Protein AF-A0A2E7CS23-F1 (afdb_monomer_lite)

Structure (mmCIF, N/CA/C/O backbone):
data_AF-A0A2E7CS23-F1
#
_entry.id   AF-A0A2E7CS23-F1
#
loop_
_atom_site.group_PDB
_atom_site.id
_atom_site.type_symbol
_atom_site.label_atom_id
_atom_site.label_alt_id
_atom_site.label_comp_id
_atom_site.label_asym_id
_atom_site.label_entity_id
_atom_site.label_seq_id
_atom_site.pdbx_PDB_ins_code
_atom_site.Cartn_x
_atom_site.Cartn_y
_atom_site.Cartn_z
_atom_site.occupancy
_atom_site.B_iso_or_equiv
_atom_site.auth_seq_id
_atom_site.auth_comp_id
_atom_site.auth_asym_id
_atom_site.auth_atom_id
_atom_site.pdbx_PDB_model_num
ATOM 1 N N . MET A 1 1 ? 6.914 17.400 -15.290 1.00 55.84 1 MET A N 1
ATOM 2 C CA . MET A 1 1 ? 5.906 16.873 -14.350 1.00 55.84 1 MET A CA 1
ATOM 3 C C . MET A 1 1 ? 5.460 18.010 -13.466 1.00 55.84 1 MET A C 1
ATOM 5 O O . MET A 1 1 ? 6.309 18.648 -12.846 1.00 55.84 1 MET A O 1
ATOM 9 N N . ASN A 1 2 ? 4.172 18.332 -13.507 1.00 60.50 2 ASN A N 1
ATOM 10 C CA . ASN A 1 2 ? 3.623 19.444 -12.742 1.00 60.50 2 ASN A CA 1
ATOM 11 C C . ASN A 1 2 ? 3.568 19.023 -11.264 1.00 60.50 2 ASN A C 1
ATOM 13 O O . ASN A 1 2 ? 3.254 17.871 -10.975 1.00 60.50 2 ASN A O 1
ATOM 17 N N . LYS A 1 3 ? 3.905 19.903 -10.311 1.00 64.38 3 LYS A N 1
ATOM 18 C CA . LYS A 1 3 ? 3.947 19.525 -8.878 1.00 64.38 3 LYS A CA 1
ATOM 19 C C . LYS A 1 3 ? 2.614 18.949 -8.373 1.00 64.38 3 LYS A C 1
ATOM 21 O O . LYS A 1 3 ? 2.632 18.115 -7.473 1.00 64.38 3 LYS A O 1
ATOM 26 N N . ASN A 1 4 ? 1.507 19.353 -8.993 1.00 82.12 4 ASN A N 1
ATOM 27 C CA . ASN A 1 4 ? 0.164 18.881 -8.668 1.00 82.12 4 ASN A CA 1
ATOM 28 C C . ASN A 1 4 ? -0.013 17.392 -9.011 1.00 82.12 4 ASN A C 1
ATOM 30 O O . ASN A 1 4 ? -0.439 16.635 -8.155 1.00 82.12 4 ASN A O 1
ATOM 34 N N . GLU A 1 5 ? 0.479 16.927 -10.166 1.00 89.44 5 GLU A N 1
ATOM 35 C CA . GLU A 1 5 ? 0.305 15.531 -10.611 1.00 89.44 5 GLU A CA 1
ATOM 36 C C . GLU A 1 5 ? 0.944 14.517 -9.649 1.00 89.44 5 GLU A C 1
ATOM 38 O O . GLU A 1 5 ? 0.385 13.458 -9.380 1.00 89.44 5 GLU A O 1
ATOM 43 N N . ILE A 1 6 ? 2.124 14.829 -9.097 1.00 89.75 6 ILE A N 1
ATOM 44 C CA . ILE A 1 6 ? 2.767 13.955 -8.100 1.00 89.75 6 ILE A CA 1
ATOM 45 C C . ILE A 1 6 ? 1.957 13.920 -6.806 1.00 89.75 6 ILE A C 1
ATOM 47 O O . ILE A 1 6 ? 1.894 12.878 -6.155 1.00 89.75 6 ILE A O 1
ATOM 51 N N . SER A 1 7 ? 1.404 15.064 -6.402 1.00 91.19 7 SER A N 1
ATOM 52 C CA . SER A 1 7 ? 0.582 15.160 -5.198 1.00 91.19 7 SER A CA 1
ATOM 53 C C . SER A 1 7 ? -0.677 14.314 -5.348 1.00 91.19 7 SER A C 1
ATOM 55 O O . SER A 1 7 ? -0.935 13.474 -4.491 1.00 91.19 7 SER A O 1
ATOM 57 N N . ASP A 1 8 ? -1.367 14.448 -6.480 1.00 95.00 8 ASP A N 1
ATOM 58 C CA . ASP A 1 8 ? -2.601 13.720 -6.783 1.00 95.00 8 ASP A CA 1
ATOM 59 C C . ASP A 1 8 ? -2.363 12.202 -6.784 1.00 95.00 8 ASP A C 1
ATOM 61 O O . ASP A 1 8 ? -3.127 11.431 -6.207 1.00 95.00 8 ASP A O 1
ATOM 65 N N . LEU A 1 9 ? -1.243 11.752 -7.363 1.00 93.88 9 LEU A N 1
ATOM 66 C CA . LEU A 1 9 ? -0.870 10.336 -7.351 1.00 93.88 9 LEU A CA 1
ATOM 67 C C . LEU A 1 9 ? -0.541 9.825 -5.942 1.00 93.88 9 LEU A C 1
ATOM 69 O O . LEU A 1 9 ? -0.858 8.683 -5.614 1.00 93.88 9 LEU A O 1
ATOM 73 N N . LYS A 1 10 ? 0.100 10.643 -5.100 1.00 91.56 10 LYS A N 1
ATOM 74 C CA . LYS A 1 10 ? 0.380 10.270 -3.704 1.00 91.56 10 LYS A CA 1
ATOM 75 C C . LYS A 1 10 ? -0.898 10.165 -2.883 1.00 91.56 10 LYS A C 1
ATOM 77 O O . LYS A 1 10 ? -1.012 9.245 -2.078 1.00 91.56 10 LYS A O 1
ATOM 82 N N . GLU A 1 11 ? -1.838 11.077 -3.098 1.00 94.50 11 GLU A N 1
ATOM 83 C CA . GLU A 1 11 ? -3.147 11.044 -2.454 1.00 94.50 11 GLU A CA 1
ATOM 84 C C . GLU A 1 11 ? -3.937 9.809 -2.892 1.00 94.50 11 GLU A C 1
ATOM 86 O O . GLU A 1 11 ? -4.393 9.050 -2.044 1.00 94.50 11 GLU A O 1
ATOM 91 N N . ALA A 1 12 ? -3.971 9.505 -4.192 1.00 95.75 12 ALA A N 1
ATOM 92 C CA . ALA A 1 12 ? -4.608 8.291 -4.703 1.00 95.75 12 ALA A CA 1
ATOM 93 C C . ALA A 1 12 ? -4.012 7.005 -4.097 1.00 95.75 12 ALA A C 1
ATOM 95 O O . ALA A 1 12 ? -4.745 6.084 -3.739 1.00 95.75 12 ALA A O 1
ATOM 96 N N . ILE A 1 13 ? -2.684 6.936 -3.931 1.00 94.75 13 ILE A N 1
ATOM 97 C CA . ILE A 1 13 ? -2.031 5.810 -3.243 1.00 94.75 13 ILE A CA 1
ATOM 98 C C . ILE A 1 13 ? -2.508 5.708 -1.790 1.00 94.75 13 ILE A C 1
ATOM 100 O O . ILE A 1 13 ? -2.788 4.607 -1.318 1.00 94.75 13 ILE A O 1
ATOM 104 N N . PHE A 1 14 ? -2.601 6.834 -1.083 1.00 94.94 14 PHE A N 1
ATOM 105 C CA . PHE A 1 14 ? -3.042 6.865 0.307 1.00 94.94 14 PHE A CA 1
ATOM 106 C C . PHE A 1 14 ? -4.513 6.442 0.461 1.00 94.94 14 PHE A C 1
ATOM 108 O O . PHE A 1 14 ? -4.832 5.641 1.341 1.00 94.94 14 PHE A O 1
ATOM 115 N N . GLU A 1 15 ? -5.403 6.904 -0.421 1.00 97.31 15 GLU A N 1
ATOM 116 C CA . GLU A 1 15 ? -6.807 6.472 -0.445 1.00 97.31 15 GLU A CA 1
ATOM 117 C C . GLU A 1 15 ? -6.937 4.965 -0.698 1.00 97.31 15 GLU A C 1
ATOM 119 O O . GLU A 1 15 ? -7.626 4.278 0.056 1.00 97.31 15 GLU A O 1
ATOM 124 N N . ASN A 1 16 ? -6.193 4.422 -1.666 1.00 97.06 16 ASN A N 1
ATOM 125 C CA . ASN A 1 16 ? -6.180 2.981 -1.934 1.00 97.06 16 ASN A CA 1
ATOM 126 C C . ASN A 1 16 ? -5.714 2.172 -0.713 1.00 97.06 16 ASN A C 1
ATOM 128 O O . ASN A 1 16 ? -6.233 1.094 -0.430 1.00 97.06 16 ASN A O 1
ATOM 132 N N . GLN A 1 17 ? -4.730 2.678 0.035 1.00 97.25 17 GLN A N 1
ATOM 133 C CA . GLN A 1 17 ? -4.251 2.023 1.255 1.00 97.25 17 GLN A CA 1
ATOM 134 C C . GLN A 1 17 ? -5.326 1.993 2.346 1.00 97.25 17 GLN A C 1
ATOM 136 O O . GLN A 1 17 ? -5.515 0.956 2.989 1.00 97.25 17 GLN A O 1
ATOM 141 N N . LYS A 1 18 ? -6.061 3.097 2.527 1.00 97.38 18 LYS A N 1
ATOM 142 C CA . LYS A 1 18 ? -7.214 3.140 3.436 1.00 97.38 18 LYS A CA 1
ATOM 143 C C . LYS A 1 18 ? -8.304 2.165 3.002 1.00 97.38 18 LYS A C 1
ATOM 145 O O . LYS A 1 18 ? -8.833 1.448 3.849 1.00 97.38 18 LYS A O 1
ATOM 150 N N . GLU A 1 19 ? -8.600 2.097 1.706 1.00 97.75 19 GLU A N 1
ATOM 151 C CA . GLU A 1 19 ? -9.595 1.175 1.154 1.00 97.75 19 GLU A CA 1
ATOM 152 C C . GLU A 1 19 ? -9.222 -0.289 1.425 1.00 97.75 19 GLU A C 1
ATOM 154 O O . GLU A 1 19 ? -10.047 -1.058 1.914 1.00 97.75 19 GLU A O 1
ATOM 159 N N . VAL A 1 20 ? -7.961 -0.675 1.199 1.00 97.50 20 VAL A N 1
ATOM 160 C CA . VAL A 1 20 ? -7.473 -2.034 1.491 1.00 97.50 20 VAL A CA 1
ATOM 161 C C . VAL A 1 20 ? -7.661 -2.387 2.965 1.00 97.50 20 VAL A C 1
ATOM 163 O O . VAL A 1 20 ? -8.164 -3.468 3.274 1.00 97.50 20 VAL A O 1
ATOM 166 N N . ILE A 1 21 ? -7.291 -1.488 3.881 1.00 97.31 21 ILE A N 1
ATOM 167 C CA . ILE A 1 21 ? -7.482 -1.728 5.316 1.00 97.31 21 ILE A CA 1
ATOM 168 C C . ILE A 1 21 ? -8.973 -1.843 5.643 1.00 97.31 21 ILE A C 1
ATOM 170 O O . ILE A 1 21 ? -9.366 -2.789 6.323 1.00 97.31 21 ILE A O 1
ATOM 174 N N . GLY A 1 22 ? -9.811 -0.942 5.124 1.00 96.88 22 GLY A N 1
ATOM 175 C CA . GLY A 1 22 ? -11.262 -0.990 5.318 1.00 96.88 22 GLY A CA 1
ATOM 176 C C . GLY A 1 22 ? -11.877 -2.309 4.843 1.00 96.88 22 GLY A C 1
ATOM 177 O O . GLY A 1 22 ? -12.656 -2.929 5.569 1.00 96.88 22 GLY A O 1
ATOM 178 N N . ASN A 1 23 ? -11.457 -2.797 3.676 1.00 97.62 23 ASN A N 1
ATOM 179 C CA . ASN A 1 23 ? -11.895 -4.080 3.130 1.00 97.62 23 ASN A CA 1
ATOM 180 C C . ASN A 1 23 ? -11.480 -5.256 4.029 1.00 97.62 23 ASN A C 1
ATOM 182 O O . ASN A 1 23 ? -12.288 -6.150 4.287 1.00 97.62 23 ASN A O 1
ATOM 186 N N . LEU A 1 24 ? -10.253 -5.248 4.562 1.00 97.31 24 LEU A N 1
ATOM 187 C CA . LEU A 1 24 ? -9.786 -6.277 5.499 1.00 97.31 24 LEU A CA 1
ATOM 188 C C . LEU A 1 24 ? -10.587 -6.272 6.806 1.00 97.31 24 LEU A C 1
ATOM 190 O O . LEU A 1 24 ? -11.017 -7.330 7.265 1.00 97.31 24 LEU A O 1
ATOM 194 N N . LEU A 1 25 ? -10.824 -5.094 7.389 1.00 97.06 25 LEU A N 1
ATOM 195 C CA . LEU A 1 25 ? -11.621 -4.959 8.611 1.00 97.06 25 LEU A CA 1
ATOM 196 C C . LEU A 1 25 ? -13.067 -5.422 8.391 1.00 97.06 25 LEU A C 1
ATOM 198 O O . LEU A 1 25 ? -13.616 -6.137 9.230 1.00 97.06 25 LEU A O 1
ATOM 202 N N . SER A 1 26 ? -13.650 -5.104 7.230 1.00 97.12 26 SER A N 1
ATOM 203 C CA . SER A 1 26 ? -14.991 -5.549 6.840 1.00 97.12 26 SER A CA 1
ATOM 204 C C . SER A 1 26 ? -15.102 -7.077 6.764 1.00 97.12 26 SER A C 1
ATOM 206 O O . SER A 1 26 ? -16.019 -7.656 7.350 1.00 97.12 26 SER A O 1
ATOM 208 N N . ILE A 1 27 ? -14.132 -7.752 6.131 1.00 98.19 27 ILE A N 1
ATOM 209 C CA . ILE A 1 27 ? -14.074 -9.225 6.058 1.00 98.19 27 ILE A CA 1
ATOM 210 C C . ILE A 1 27 ? -14.036 -9.846 7.461 1.00 98.19 27 ILE A C 1
ATOM 212 O O . ILE A 1 27 ? -14.6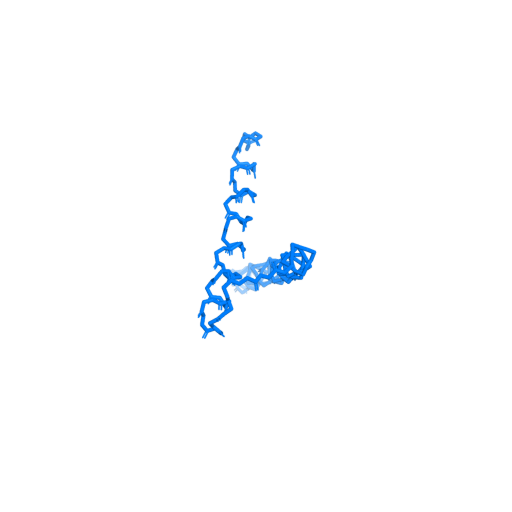91 -10.858 7.719 1.00 98.19 27 ILE A O 1
ATOM 216 N N . LEU A 1 28 ? -13.297 -9.220 8.377 1.00 97.44 28 LEU A N 1
ATOM 217 C CA . LEU A 1 28 ? -13.160 -9.662 9.764 1.00 97.44 28 LEU A CA 1
ATOM 218 C C . LEU A 1 28 ? -14.327 -9.232 10.665 1.00 97.44 28 LEU A C 1
ATOM 220 O O . LEU A 1 28 ? -14.346 -9.595 11.840 1.00 97.44 28 LEU A O 1
ATOM 224 N N . LYS A 1 29 ? -15.312 -8.499 10.126 1.00 97.12 29 LYS A N 1
ATOM 225 C CA . LYS A 1 29 ? -16.449 -7.930 10.867 1.00 97.12 29 LYS A CA 1
ATOM 226 C C . LYS A 1 29 ? -16.009 -7.039 12.037 1.00 97.12 29 LYS A C 1
ATOM 228 O O . LYS A 1 29 ? -16.643 -7.034 13.091 1.00 97.12 29 LYS A O 1
ATOM 233 N N . ILE A 1 30 ? -14.920 -6.298 11.847 1.00 96.38 30 ILE A N 1
ATOM 234 C CA . ILE A 1 30 ? -14.428 -5.292 12.790 1.00 96.38 30 ILE A CA 1
ATOM 235 C C . ILE A 1 30 ? -15.023 -3.946 12.374 1.00 96.38 30 ILE A C 1
ATOM 237 O O . ILE A 1 30 ? -14.714 -3.436 11.300 1.00 96.38 30 ILE A O 1
ATOM 241 N N . TYR A 1 31 ? -15.892 -3.391 13.217 1.00 89.12 31 TYR A N 1
ATOM 242 C CA . TYR A 1 31 ? -16.607 -2.136 12.938 1.00 89.12 31 TYR A CA 1
ATOM 243 C C . TYR A 1 31 ? -16.012 -0.926 13.660 1.00 89.12 31 TYR A C 1
ATOM 245 O O . TYR A 1 31 ? -16.306 0.208 13.297 1.00 89.12 31 TYR A O 1
ATOM 253 N N . GLU A 1 32 ? -15.171 -1.169 14.663 1.00 93.81 32 GLU A N 1
ATOM 254 C CA . GLU A 1 32 ? -14.483 -0.140 15.430 1.00 93.81 32 GLU A CA 1
ATOM 255 C C . GLU A 1 32 ? -13.044 -0.586 15.668 1.00 93.81 32 GLU A C 1
ATOM 257 O O . GLU A 1 32 ? -12.773 -1.757 15.947 1.00 93.81 32 GLU A O 1
ATOM 262 N N . ILE A 1 33 ? -12.118 0.349 15.501 1.00 95.50 33 ILE A N 1
ATOM 263 C CA . ILE A 1 33 ? -10.694 0.135 15.701 1.00 95.50 33 ILE A CA 1
ATOM 264 C C . ILE A 1 33 ? -10.103 1.403 16.301 1.00 95.50 33 ILE A C 1
ATOM 266 O O . ILE A 1 33 ? -10.498 2.513 15.945 1.00 95.50 33 ILE A O 1
ATOM 270 N N . GLU A 1 34 ? -9.149 1.233 17.206 1.00 97.62 34 GLU A N 1
ATOM 271 C CA . GLU A 1 34 ? -8.392 2.352 17.749 1.00 97.62 34 GLU A CA 1
ATOM 272 C C . GLU A 1 34 ? -7.644 3.078 16.624 1.00 97.62 34 GLU A C 1
ATOM 274 O O . GLU A 1 34 ? -7.002 2.450 15.775 1.00 97.62 34 GLU A O 1
ATOM 279 N N . GLU A 1 35 ? -7.699 4.411 16.632 1.00 95.88 35 GLU A N 1
ATOM 280 C CA . GLU A 1 35 ? -7.060 5.240 15.606 1.00 95.88 35 GLU A CA 1
ATOM 281 C C . GLU A 1 35 ? -5.560 4.940 15.496 1.00 95.88 35 GLU A C 1
ATOM 283 O O . GLU A 1 35 ? -5.043 4.772 14.393 1.00 95.88 35 GLU A O 1
ATOM 288 N N . GLU A 1 36 ? -4.867 4.784 16.628 1.00 97.88 36 GLU A N 1
ATOM 289 C CA . GLU A 1 36 ? -3.439 4.455 16.647 1.00 97.88 36 GLU A CA 1
ATOM 290 C C . GLU A 1 36 ? -3.150 3.130 15.925 1.00 97.88 36 GLU A C 1
ATOM 292 O O . GLU A 1 36 ? -2.197 3.032 15.145 1.00 97.88 36 GLU A O 1
ATOM 297 N N . LEU A 1 37 ? -3.994 2.115 16.127 1.00 97.44 37 LEU A N 1
ATOM 298 C CA . LEU A 1 37 ? -3.849 0.833 15.450 1.00 97.44 37 LEU A CA 1
ATOM 299 C C . LEU A 1 37 ? -4.075 0.980 13.939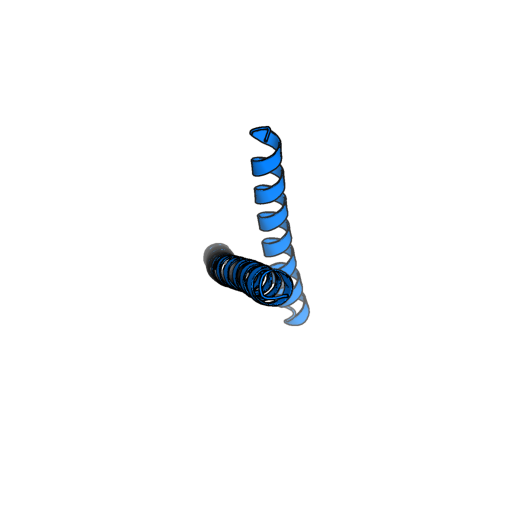 1.00 97.44 37 LEU A C 1
ATOM 301 O O . LEU A 1 37 ? -3.282 0.452 13.157 1.00 97.44 37 LEU A O 1
ATOM 305 N N . PHE A 1 38 ? -5.085 1.744 13.518 1.00 97.25 38 PHE A N 1
ATOM 306 C CA . PHE A 1 38 ? -5.333 2.027 12.102 1.00 97.25 38 PHE A CA 1
ATOM 307 C C . PHE A 1 3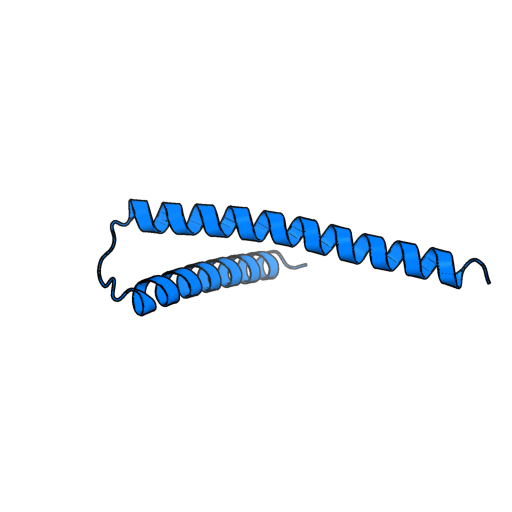8 ? -4.154 2.763 11.443 1.00 97.25 38 PHE A C 1
ATOM 309 O O . PHE A 1 38 ? -3.697 2.370 10.367 1.00 97.25 38 PHE A O 1
ATOM 316 N N . GLN A 1 39 ? -3.592 3.776 12.110 1.00 97.38 39 GLN A N 1
ATOM 317 C CA . GLN A 1 39 ? -2.414 4.498 11.617 1.00 97.38 39 GLN A CA 1
ATOM 318 C C . GLN A 1 39 ? -1.187 3.583 11.503 1.00 97.38 39 GLN A C 1
ATOM 320 O O . GLN A 1 39 ? -0.442 3.649 10.522 1.00 97.38 39 GLN A O 1
ATOM 325 N N . ARG A 1 40 ? -0.993 2.661 12.454 1.00 98.12 40 ARG A N 1
ATOM 326 C CA . ARG A 1 40 ? 0.076 1.653 12.370 1.00 98.12 40 ARG A CA 1
ATOM 327 C C . ARG A 1 40 ? -0.126 0.694 11.198 1.00 98.12 40 ARG A C 1
ATOM 329 O O . ARG A 1 40 ? 0.845 0.357 10.521 1.00 98.12 40 ARG A O 1
ATOM 336 N N . MET A 1 41 ? -1.363 0.275 10.926 1.00 97.62 41 MET A N 1
ATOM 337 C CA . MET A 1 41 ? -1.682 -0.540 9.747 1.00 97.62 41 MET A CA 1
ATOM 338 C C . MET A 1 41 ? -1.353 0.206 8.449 1.00 97.62 41 MET A C 1
ATOM 340 O O . MET A 1 41 ? -0.707 -0.368 7.569 1.00 97.62 41 MET A O 1
ATOM 344 N N . LEU A 1 42 ? -1.723 1.489 8.352 1.00 97.31 42 LEU A N 1
ATOM 345 C CA . LEU A 1 42 ? -1.376 2.344 7.213 1.00 97.31 42 LEU A CA 1
ATOM 346 C C . LEU A 1 42 ? 0.136 2.444 7.016 1.00 97.31 42 LEU A C 1
ATOM 348 O O . LEU A 1 42 ? 0.621 2.257 5.899 1.00 97.31 42 LEU A O 1
ATOM 352 N N . GLN A 1 43 ? 0.894 2.673 8.090 1.00 97.56 43 GLN A N 1
ATOM 353 C CA . GLN A 1 43 ? 2.352 2.751 8.010 1.00 97.56 43 GLN A CA 1
ATOM 354 C C . GLN A 1 43 ? 2.960 1.444 7.485 1.00 97.56 43 GLN A C 1
ATOM 356 O O . GLN A 1 43 ? 3.777 1.470 6.565 1.00 97.56 43 GLN A O 1
ATOM 361 N N . HIS A 1 44 ? 2.525 0.293 8.006 1.00 97.50 44 HIS A N 1
ATOM 362 C CA . HIS A 1 44 ? 3.006 -1.007 7.536 1.00 97.50 44 HIS A CA 1
ATOM 363 C C . HIS A 1 44 ? 2.681 -1.256 6.059 1.00 97.50 44 HIS A C 1
ATOM 365 O O . HIS A 1 44 ? 3.531 -1.754 5.314 1.00 97.50 44 HIS A O 1
ATOM 371 N N . LEU A 1 45 ? 1.476 -0.889 5.616 1.00 96.88 45 LEU A N 1
ATOM 372 C CA . LEU A 1 45 ? 1.077 -1.031 4.219 1.00 96.88 45 LEU A CA 1
ATOM 373 C C . LEU A 1 45 ? 1.865 -0.082 3.303 1.00 96.88 45 LEU A C 1
ATOM 375 O O . LEU A 1 45 ? 2.247 -0.471 2.196 1.00 96.88 45 LEU A O 1
ATOM 379 N N . SER A 1 46 ? 2.171 1.127 3.775 1.00 95.69 46 SER A N 1
ATOM 380 C CA . SER A 1 46 ? 3.027 2.088 3.074 1.00 95.69 46 SER A CA 1
ATOM 381 C C . SER A 1 46 ? 4.452 1.562 2.911 1.00 95.69 46 SER A C 1
ATOM 383 O O . SER A 1 46 ? 4.969 1.524 1.791 1.00 95.69 46 SER A O 1
ATOM 385 N N . ASP A 1 47 ? 5.057 1.045 3.982 1.00 96.38 47 ASP A N 1
ATOM 386 C CA . ASP A 1 47 ? 6.394 0.447 3.943 1.00 96.38 47 ASP A CA 1
ATOM 387 C C . ASP A 1 47 ? 6.456 -0.737 2.971 1.00 96.38 47 ASP A C 1
ATOM 389 O O . ASP A 1 47 ? 7.412 -0.878 2.200 1.00 96.38 47 ASP A O 1
ATOM 393 N N . TYR A 1 48 ? 5.428 -1.591 2.982 1.00 96.44 48 TYR A N 1
ATOM 394 C CA . TYR A 1 48 ? 5.327 -2.717 2.059 1.00 96.44 48 TYR A CA 1
ATOM 395 C C . TYR A 1 48 ? 5.186 -2.247 0.607 1.00 96.44 48 TYR A C 1
ATOM 397 O O . TYR A 1 48 ? 5.936 -2.695 -0.260 1.00 96.44 48 TYR A O 1
ATOM 405 N N . SER A 1 49 ? 4.298 -1.284 0.347 1.00 94.00 49 SER A N 1
ATOM 406 C 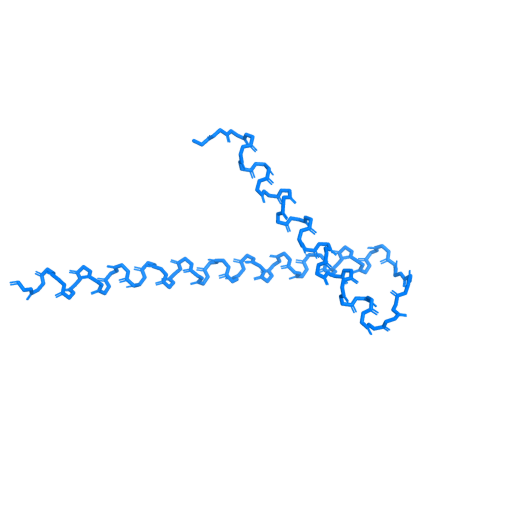CA . SER A 1 49 ? 4.084 -0.707 -0.988 1.00 94.00 49 SER A CA 1
ATOM 407 C C . SER A 1 49 ? 5.374 -0.112 -1.556 1.00 94.00 49 SER A C 1
ATOM 409 O O . SER A 1 49 ? 5.717 -0.349 -2.715 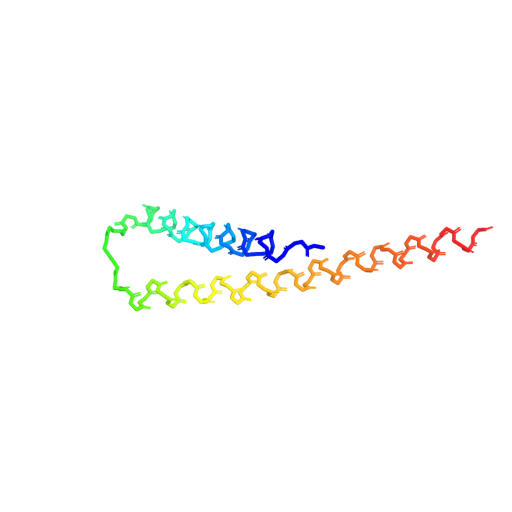1.00 94.00 49 SER A O 1
ATOM 411 N N . GLN A 1 50 ? 6.147 0.600 -0.730 1.00 94.31 50 GLN A N 1
ATOM 412 C CA . GLN A 1 50 ? 7.438 1.156 -1.135 1.00 94.31 50 GLN A CA 1
ATOM 413 C C . GLN A 1 50 ? 8.471 0.073 -1.455 1.00 94.31 50 GLN A C 1
ATOM 415 O O . GLN A 1 50 ? 9.218 0.211 -2.426 1.00 94.31 50 GLN A O 1
ATOM 420 N N . LYS A 1 51 ? 8.539 -1.000 -0.656 1.00 96.75 51 LYS A N 1
ATOM 421 C CA . LYS A 1 51 ? 9.433 -2.137 -0.931 1.00 96.75 51 LYS A CA 1
ATOM 422 C C . LYS A 1 51 ? 9.075 -2.797 -2.260 1.00 96.75 51 LYS A C 1
ATOM 424 O O . LYS A 1 51 ? 9.953 -2.966 -3.102 1.00 96.75 51 LYS A O 1
ATOM 429 N N . THR A 1 52 ? 7.795 -3.089 -2.476 1.00 96.12 52 THR A N 1
ATOM 430 C CA . THR A 1 52 ? 7.298 -3.693 -3.719 1.00 96.12 52 THR A CA 1
ATOM 431 C C . THR A 1 52 ? 7.570 -2.803 -4.927 1.00 96.12 52 THR A C 1
ATOM 433 O O . THR A 1 52 ? 8.049 -3.292 -5.945 1.00 96.12 52 THR A O 1
ATOM 436 N N . PHE A 1 53 ? 7.371 -1.487 -4.808 1.00 94.62 53 PHE A N 1
ATOM 437 C CA . PHE A 1 53 ? 7.695 -0.541 -5.876 1.00 94.62 53 PHE A CA 1
ATOM 438 C C . PHE A 1 53 ? 9.181 -0.576 -6.266 1.00 94.62 53 PHE A C 1
ATOM 440 O O . PHE A 1 53 ? 9.509 -0.611 -7.451 1.00 94.62 53 PHE A O 1
ATOM 447 N N . ARG A 1 54 ? 10.095 -0.611 -5.285 1.00 96.88 54 ARG A N 1
ATOM 448 C CA . ARG A 1 54 ? 11.541 -0.718 -5.561 1.00 96.88 54 ARG A CA 1
ATOM 449 C C . ARG A 1 54 ? 11.886 -2.022 -6.279 1.00 96.88 54 ARG A C 1
ATOM 451 O O . ARG A 1 54 ? 12.688 -1.996 -7.207 1.00 96.88 54 ARG A O 1
ATOM 458 N N . LEU A 1 55 ? 11.276 -3.137 -5.871 1.00 97.81 55 LEU A N 1
ATOM 459 C CA . LEU A 1 55 ? 11.463 -4.433 -6.528 1.00 97.81 55 LEU A CA 1
ATOM 460 C C . LEU A 1 55 ? 10.943 -4.416 -7.969 1.00 97.81 55 LEU A C 1
ATOM 462 O O . LEU A 1 55 ? 11.655 -4.851 -8.868 1.00 97.81 55 LEU A O 1
ATOM 466 N N . ALA A 1 56 ? 9.755 -3.855 -8.204 1.00 97.19 56 ALA A N 1
ATOM 467 C CA . ALA A 1 56 ? 9.190 -3.723 -9.545 1.00 97.19 56 ALA A CA 1
ATOM 468 C C . ALA A 1 56 ? 10.099 -2.890 -10.463 1.00 97.19 56 ALA A C 1
ATOM 470 O O . ALA A 1 56 ? 10.371 -3.288 -11.590 1.00 97.19 56 ALA A O 1
ATOM 471 N N . LYS A 1 57 ? 10.659 -1.782 -9.960 1.00 97.00 57 LYS A N 1
ATOM 472 C CA . LYS A 1 57 ? 11.612 -0.965 -10.727 1.00 97.00 57 LYS A CA 1
ATOM 473 C C . LYS A 1 57 ? 12.918 -1.691 -11.037 1.00 97.00 57 LYS A C 1
ATOM 475 O O . LYS A 1 57 ? 13.474 -1.506 -12.120 1.00 97.00 57 LYS A O 1
ATOM 480 N N . ALA A 1 58 ? 13.406 -2.510 -10.108 1.00 97.00 58 ALA A N 1
ATOM 481 C CA . ALA A 1 58 ? 14.576 -3.347 -10.345 1.00 97.00 58 ALA A CA 1
ATOM 482 C C . ALA A 1 58 ? 14.303 -4.400 -11.431 1.00 97.00 58 ALA A C 1
ATOM 484 O O . ALA A 1 58 ? 15.138 -4.582 -12.313 1.00 97.00 58 ALA A O 1
ATOM 485 N N . LEU A 1 59 ? 13.124 -5.028 -11.401 1.00 97.75 59 LEU A N 1
ATOM 486 C CA . LEU A 1 59 ? 12.699 -5.998 -12.408 1.00 97.75 59 LEU A CA 1
ATOM 487 C C . LEU A 1 59 ? 12.591 -5.359 -13.799 1.00 97.75 59 LEU A C 1
ATOM 489 O O . LEU A 1 59 ? 13.241 -5.834 -14.723 1.00 97.75 59 LEU A O 1
ATOM 493 N N . GLU A 1 60 ? 11.877 -4.234 -13.925 1.00 97.06 60 GLU A N 1
ATOM 494 C CA . GLU A 1 60 ? 11.764 -3.486 -15.190 1.00 97.06 60 GLU A CA 1
ATOM 495 C C . GLU A 1 60 ? 13.149 -3.126 -15.757 1.00 97.06 60 GLU A C 1
ATOM 497 O O . GLU A 1 60 ? 13.407 -3.245 -16.953 1.00 97.06 60 GLU A O 1
ATOM 502 N N . SER A 1 61 ? 14.070 -2.696 -14.889 1.00 96.19 61 SER A N 1
ATOM 503 C CA . SER A 1 61 ? 15.434 -2.346 -15.300 1.00 96.19 61 SER A CA 1
ATOM 504 C C . SER A 1 61 ? 16.203 -3.563 -15.818 1.00 96.19 61 SER A C 1
ATOM 506 O O . SER A 1 61 ? 16.923 -3.451 -16.810 1.00 96.19 61 SER A O 1
ATOM 508 N N . GLN A 1 62 ? 16.043 -4.721 -15.171 1.00 94.94 62 GLN A N 1
ATOM 509 C CA . GLN A 1 62 ? 16.677 -5.966 -15.597 1.00 94.94 62 GLN A CA 1
ATOM 510 C C . GLN A 1 62 ? 16.138 -6.434 -16.953 1.00 94.94 62 GLN A C 1
ATOM 512 O O . GLN A 1 62 ? 16.924 -6.762 -17.837 1.00 94.94 62 GLN A O 1
ATOM 517 N N . GLU A 1 63 ? 14.822 -6.375 -17.159 1.00 95.88 63 GLU A N 1
ATOM 518 C CA . GLU A 1 63 ? 14.187 -6.730 -18.435 1.00 95.88 63 GLU A CA 1
ATOM 519 C C . GLU A 1 63 ? 14.699 -5.855 -19.592 1.00 95.88 63 GLU A C 1
ATOM 521 O O . GLU A 1 63 ? 14.969 -6.350 -20.689 1.00 95.88 63 GLU A O 1
ATOM 526 N N . ILE A 1 64 ? 14.905 -4.555 -19.345 1.00 94.31 64 ILE A N 1
ATOM 527 C CA . ILE A 1 64 ? 15.494 -3.634 -20.328 1.00 94.31 64 ILE A CA 1
ATOM 528 C C . ILE A 1 64 ? 16.941 -4.026 -20.653 1.00 94.31 64 ILE A C 1
ATOM 530 O O . ILE A 1 64 ? 17.326 -4.033 -21.825 1.00 94.31 64 ILE A O 1
ATOM 534 N N . ILE A 1 65 ? 17.750 -4.346 -19.638 1.00 93.12 65 ILE A N 1
ATOM 535 C CA . ILE A 1 65 ? 19.141 -4.783 -19.829 1.00 93.12 65 ILE A CA 1
ATOM 536 C C . ILE A 1 65 ? 19.183 -6.051 -20.685 1.00 93.12 65 ILE A C 1
ATOM 538 O O . ILE A 1 65 ? 19.906 -6.086 -21.683 1.00 93.12 65 ILE A O 1
ATOM 542 N N . ASP A 1 66 ? 18.372 -7.053 -20.349 1.00 93.81 66 ASP A N 1
ATOM 543 C CA . ASP A 1 66 ? 18.324 -8.332 -21.058 1.00 93.81 66 ASP A CA 1
ATOM 544 C C . ASP A 1 66 ? 17.892 -8.146 -22.518 1.00 93.81 66 ASP A C 1
ATOM 546 O O . ASP A 1 66 ? 18.487 -8.727 -23.434 1.00 93.81 66 ASP A O 1
ATOM 550 N N . TYR A 1 67 ? 16.912 -7.270 -22.763 1.00 94.00 67 TYR A N 1
ATOM 551 C CA . TYR A 1 67 ? 16.476 -6.911 -24.110 1.00 94.00 67 TYR A CA 1
ATOM 552 C C . TYR A 1 67 ? 17.600 -6.260 -24.926 1.00 94.00 67 TYR A C 1
ATOM 554 O O . TYR A 1 67 ? 17.814 -6.617 -26.088 1.00 94.00 67 TYR A O 1
ATOM 562 N N . VAL A 1 68 ? 18.331 -5.305 -24.341 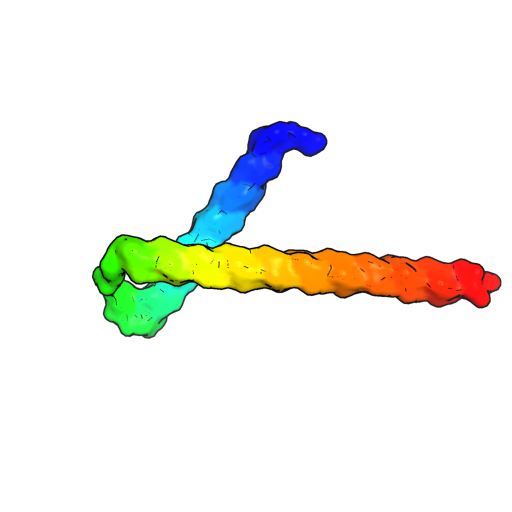1.00 92.56 68 VAL A N 1
ATOM 563 C CA . VAL A 1 68 ? 19.437 -4.617 -25.023 1.00 92.56 68 VAL A CA 1
ATOM 564 C C . VAL A 1 68 ? 20.576 -5.586 -25.326 1.00 92.56 68 VAL A C 1
ATOM 566 O O . VAL A 1 68 ? 21.081 -5.576 -26.447 1.00 92.56 68 VAL A O 1
ATOM 569 N N . LEU A 1 69 ? 20.963 -6.434 -24.371 1.00 90.88 69 LEU A N 1
ATOM 570 C CA . LEU A 1 69 ? 22.022 -7.427 -24.565 1.00 90.88 69 LEU A CA 1
ATOM 571 C C . LEU A 1 69 ? 21.651 -8.425 -25.667 1.00 90.88 69 LEU A C 1
ATOM 573 O O . LEU A 1 69 ? 22.438 -8.651 -26.581 1.00 90.88 69 LEU A O 1
ATOM 577 N N . THR A 1 70 ? 20.431 -8.960 -25.639 1.00 87.81 70 THR A N 1
ATOM 578 C CA . THR A 1 70 ? 19.976 -9.967 -26.611 1.00 87.81 70 THR A CA 1
ATOM 579 C C . THR A 1 70 ? 19.852 -9.403 -28.031 1.00 87.81 70 THR A C 1
ATOM 581 O O . THR A 1 70 ? 20.148 -10.104 -28.998 1.00 87.81 70 THR A O 1
ATOM 584 N N . ASN A 1 71 ? 19.437 -8.139 -28.179 1.00 81.50 71 ASN A N 1
ATOM 585 C CA . ASN A 1 71 ? 19.215 -7.526 -29.494 1.00 81.50 71 ASN A CA 1
ATOM 586 C C . ASN A 1 71 ? 20.422 -6.771 -30.063 1.00 81.50 71 ASN A C 1
ATOM 588 O O . ASN A 1 71 ? 20.451 -6.543 -31.266 1.00 81.50 71 ASN A O 1
ATOM 592 N N . LYS A 1 72 ? 21.406 -6.376 -29.242 1.00 61.47 72 LYS A N 1
ATOM 593 C CA . LYS A 1 72 ? 22.657 -5.754 -29.720 1.00 61.47 72 LYS A CA 1
ATOM 594 C C . LYS A 1 72 ? 23.800 -6.747 -29.951 1.00 61.47 72 LYS A C 1
ATOM 596 O O . LYS A 1 72 ? 24.832 -6.350 -30.481 1.00 61.47 72 LYS A O 1
ATOM 601 N N . LEU A 1 73 ? 23.641 -8.004 -29.535 1.00 57.47 73 LEU A N 1
ATOM 602 C CA . LEU A 1 73 ? 24.572 -9.102 -29.834 1.00 57.47 73 LEU A CA 1
ATOM 603 C C . LEU A 1 73 ? 24.206 -9.869 -31.125 1.00 57.47 73 LEU A C 1
ATOM 605 O O . LEU A 1 73 ? 24.803 -10.908 -31.403 1.00 57.47 73 LEU A O 1
ATOM 609 N N . LYS A 1 74 ? 23.244 -9.365 -31.906 1.00 47.72 74 LYS A N 1
ATOM 610 C CA . LYS A 1 74 ? 22.973 -9.763 -33.296 1.00 47.72 74 LYS A CA 1
ATOM 611 C C . LYS A 1 74 ? 23.452 -8.670 -34.240 1.00 47.72 74 LYS A C 1
ATOM 613 O O . LYS A 1 74 ? 23.927 -9.042 -35.333 1.00 47.72 74 LYS A O 1
#

Radius of gyration: 18.56 Å; chains: 1; bounding box: 41×30×51 Å

pLDDT: mean 92.21, std 10.79, range [47.72, 98.19]

Secondary structure (DSSP, 8-state):
--HHHHHHHHHHHHHHHHHHHHHHHHHTT-----HHHHHHHHHHHHHHHHHHHHHHHHHHHHHHHHHHHHHH--

Sequence (74 aa):
MNKNEISDLKEAIFENQKEVIGNLLSILKIYEIEEELFQRMLQHLSDYSQKTFRLAKALESQEIIDYVLTNKLK

Foldseek 3Di:
DDPVVVVVVVVVVLVVQLVVVVVVCVVVVNPDDDPVVSVVSSVVVVVVVVVVVVVVVVVVVVVVVVVCVVVVVD